Protein AF-A0AAD9QZ67-F1 (afdb_monomer_lite)

Foldseek 3Di:
DPVVVVVVVVVVVVVVVVVVVVVVVVVVVVPPPPQPPDPPQADSVCPPPVDPVRSDDPPDDDPDDPDPPDDDDPDDDDDDDDDDDDDDDDDDDDDDDDDDDDDDDDDDDDDDDDDDDDDDDDDDDDDDPDDPDDDDDD

Organism: Acropora cervicornis (NCBI:txid6130)

Radius of gyration: 48.98 Å; chains: 1; bounding box: 121×41×137 Å

Sequence (138 aa):
MEGGEEKRVMDIRLAVLFSLGLAYTASAMHTKRDAFPCGASCMADCAPVCTATCCGSPPPAPPDPPFPAVSPLPLPAPSPIYGIAGHPGRMGPPGVAGGQGPPGSAGAPGPPGPPGPPGPPAPPGPPSPCCAVPPPGK

InterPro domains:
  IPR008160 Collagen triple helix repeat [PF01391] (84-127)

Secondary structure (DSSP, 8-state):
--HHHHHHHHHHHHHHHHHHHHHHHHHHHHTTS-S-SS-TTS-GGG-S---TTTSPPPPPPPPPPPPP----PPPPPPPP-PPPPPPPPPPPPPPPPPPPPPPPPPPPPPPPPPPPPPPPPPPPPPPP----PPPPP-

pLDDT: mean 78.63, std 14.2, range [45.16, 96.12]

Structure (mmCIF, N/CA/C/O backbone):
data_AF-A0AAD9QZ67-F1
#
_entry.id   AF-A0AAD9QZ67-F1
#
loop_
_atom_site.group_PDB
_atom_site.id
_atom_site.type_symbol
_atom_site.label_atom_id
_atom_site.label_alt_id
_atom_site.label_comp_id
_atom_site.label_asym_id
_atom_site.label_entity_id
_atom_site.label_seq_id
_atom_site.pdbx_PDB_ins_code
_atom_site.Cartn_x
_atom_site.Cartn_y
_atom_site.Cartn_z
_atom_site.occupancy
_atom_site.B_iso_or_equiv
_atom_site.auth_seq_id
_atom_site.auth_comp_id
_atom_site.auth_asym_id
_atom_site.auth_atom_id
_atom_site.pdbx_PDB_model_num
ATOM 1 N N . MET A 1 1 ? 18.078 -17.054 -40.196 1.00 52.94 1 MET A N 1
ATOM 2 C CA . MET A 1 1 ? 17.048 -16.028 -39.911 1.00 52.94 1 MET A CA 1
ATOM 3 C C . MET A 1 1 ? 16.301 -16.396 -38.623 1.00 52.94 1 MET A C 1
ATOM 5 O O . MET A 1 1 ? 15.085 -16.394 -38.608 1.00 52.94 1 MET A O 1
ATOM 9 N N . GLU A 1 2 ? 17.017 -16.729 -37.542 1.00 57.72 2 GLU A N 1
ATOM 10 C CA . GLU A 1 2 ? 16.412 -17.332 -36.334 1.00 57.72 2 GLU A CA 1
ATOM 11 C C . GLU A 1 2 ? 16.172 -16.304 -35.211 1.00 57.72 2 GLU A C 1
ATOM 13 O O . GLU A 1 2 ? 15.136 -16.313 -34.558 1.00 57.72 2 GLU A O 1
ATOM 18 N N . GLY A 1 3 ? 17.057 -15.309 -35.065 1.00 59.31 3 GLY A N 1
ATOM 19 C CA . GLY A 1 3 ? 16.947 -14.299 -33.999 1.00 59.31 3 GLY A CA 1
ATOM 20 C C . GLY A 1 3 ? 15.801 -13.285 -34.152 1.00 59.31 3 GLY A C 1
ATOM 21 O O . GLY A 1 3 ? 15.473 -12.575 -33.205 1.00 59.31 3 GLY A O 1
ATOM 22 N N . GLY A 1 4 ? 15.175 -13.194 -35.331 1.00 64.19 4 GLY A N 1
ATOM 23 C CA . GLY A 1 4 ? 14.019 -12.314 -35.555 1.00 64.19 4 GLY A CA 1
ATOM 24 C C . GLY A 1 4 ? 12.697 -12.915 -35.070 1.00 64.19 4 GLY A C 1
ATOM 25 O O . GLY A 1 4 ? 11.792 -12.179 -34.675 1.00 64.19 4 GLY A O 1
ATOM 26 N N . GLU A 1 5 ? 12.593 -14.244 -35.081 1.00 70.44 5 GLU A N 1
ATOM 27 C CA . GLU A 1 5 ? 11.404 -14.969 -34.635 1.00 70.44 5 GLU A CA 1
ATOM 28 C C . GLU A 1 5 ? 11.339 -15.016 -33.106 1.00 70.44 5 GLU A C 1
ATOM 30 O O . GLU A 1 5 ? 10.296 -14.707 -32.535 1.00 70.44 5 GLU A O 1
ATOM 35 N N . GLU A 1 6 ? 12.470 -15.248 -32.433 1.00 75.38 6 GLU A N 1
ATOM 36 C CA . GLU A 1 6 ? 12.549 -15.234 -30.967 1.00 75.38 6 GLU A CA 1
ATOM 37 C C . GLU A 1 6 ? 12.203 -13.857 -30.377 1.00 75.38 6 GLU A C 1
ATOM 39 O O . GLU A 1 6 ? 11.403 -13.756 -29.444 1.00 75.38 6 GLU A O 1
ATOM 44 N N . LYS A 1 7 ? 12.713 -12.776 -30.984 1.00 78.19 7 LYS A N 1
ATOM 45 C CA . LYS A 1 7 ? 12.355 -11.405 -30.596 1.00 78.19 7 LYS A CA 1
ATOM 46 C C . LYS A 1 7 ? 10.859 -11.141 -30.775 1.00 78.19 7 LYS A C 1
ATOM 48 O O . LYS A 1 7 ? 10.226 -10.601 -29.874 1.00 78.19 7 LYS A O 1
ATOM 53 N N . ARG A 1 8 ? 10.274 -11.578 -31.898 1.00 85.31 8 ARG A N 1
ATOM 54 C CA . ARG A 1 8 ? 8.830 -11.450 -32.151 1.00 85.31 8 ARG A CA 1
ATOM 55 C C . ARG A 1 8 ? 8.012 -12.234 -31.121 1.00 85.31 8 ARG A C 1
ATOM 57 O O . ARG A 1 8 ? 7.007 -11.729 -30.634 1.00 85.31 8 ARG A O 1
ATOM 64 N N . VAL A 1 9 ? 8.436 -13.445 -30.767 1.00 87.88 9 VAL A N 1
ATOM 65 C CA . VAL A 1 9 ? 7.774 -14.270 -29.747 1.00 87.88 9 VAL A CA 1
ATOM 66 C C . VAL A 1 9 ? 7.862 -13.611 -28.367 1.00 87.88 9 VAL A C 1
ATOM 68 O O . VAL A 1 9 ? 6.871 -13.613 -27.637 1.00 87.88 9 VAL A O 1
ATOM 71 N N . MET A 1 10 ? 8.999 -13.008 -28.012 1.00 89.06 10 MET A N 1
ATOM 72 C CA . MET A 1 10 ? 9.159 -12.265 -26.757 1.00 89.06 10 MET A CA 1
ATOM 73 C C . MET A 1 10 ? 8.278 -11.007 -26.712 1.00 89.06 10 MET A C 1
ATOM 75 O O . MET A 1 10 ? 7.602 -10.792 -25.707 1.00 89.06 10 MET A O 1
ATOM 79 N N . ASP A 1 11 ? 8.218 -10.230 -27.796 1.00 91.69 11 ASP A N 1
ATOM 80 C CA . ASP A 1 11 ? 7.328 -9.065 -27.917 1.00 91.69 11 ASP A CA 1
ATOM 81 C C . ASP A 1 11 ? 5.845 -9.467 -27.818 1.00 91.69 11 ASP A C 1
ATOM 83 O O . ASP A 1 11 ? 5.071 -8.831 -27.102 1.00 91.69 11 ASP A O 1
ATOM 87 N N . ILE A 1 12 ? 5.441 -10.573 -28.458 1.00 93.75 12 ILE A N 1
ATOM 88 C CA . ILE A 1 12 ? 4.076 -11.113 -28.342 1.00 93.75 12 ILE A CA 1
ATOM 89 C C . ILE A 1 12 ? 3.784 -11.541 -26.900 1.00 93.75 12 ILE A C 1
ATOM 91 O O . ILE A 1 12 ? 2.725 -11.211 -26.366 1.00 93.75 12 ILE A O 1
ATOM 95 N N . ARG A 1 13 ? 4.712 -12.243 -26.238 1.00 94.19 13 ARG A N 1
ATOM 96 C CA . ARG A 1 13 ? 4.557 -12.628 -24.825 1.00 94.19 13 ARG A CA 1
ATOM 97 C C . ARG A 1 13 ? 4.422 -11.399 -23.929 1.00 94.19 13 ARG A C 1
ATOM 99 O O . ARG A 1 13 ? 3.549 -11.386 -23.067 1.00 94.19 13 ARG A O 1
ATOM 106 N N . LEU A 1 14 ? 5.224 -10.359 -24.158 1.00 94.81 14 LEU A N 1
ATOM 107 C CA . LEU A 1 14 ? 5.141 -9.103 -23.415 1.00 94.81 14 LEU A CA 1
ATOM 108 C C . LEU A 1 14 ? 3.784 -8.417 -23.621 1.00 94.81 14 LEU A C 1
ATOM 110 O O . LEU A 1 14 ? 3.153 -8.013 -22.645 1.00 94.81 14 LEU A O 1
ATOM 114 N N . ALA A 1 15 ? 3.298 -8.349 -24.862 1.00 94.88 15 ALA A N 1
ATOM 115 C CA . ALA A 1 15 ? 1.994 -7.774 -25.182 1.00 94.88 15 ALA A CA 1
ATOM 116 C C . ALA A 1 15 ? 0.836 -8.556 -24.538 1.00 94.88 15 ALA A C 1
ATOM 118 O O . ALA A 1 15 ? -0.098 -7.949 -24.006 1.00 94.88 15 ALA A O 1
ATOM 119 N N . VAL A 1 16 ? 0.909 -9.892 -24.528 1.00 96.12 16 VAL A N 1
ATOM 120 C CA . VAL A 1 16 ? -0.088 -10.757 -23.876 1.00 96.12 16 VAL A CA 1
ATOM 121 C C . VAL A 1 16 ? -0.084 -10.550 -22.363 1.00 96.12 16 VAL A C 1
ATOM 123 O O . VAL A 1 16 ? -1.146 -10.334 -21.782 1.00 96.12 16 VAL A O 1
ATOM 126 N N . LEU A 1 17 ? 1.089 -10.553 -21.723 1.00 95.56 17 LEU A N 1
ATOM 127 C CA . LEU A 1 17 ? 1.211 -10.331 -20.279 1.00 95.56 17 LEU A CA 1
ATOM 128 C C . LEU A 1 17 ? 0.728 -8.935 -19.871 1.00 95.56 17 LEU A C 1
ATOM 130 O O . LEU A 1 17 ? 0.020 -8.797 -18.874 1.00 95.56 17 LEU A O 1
ATOM 134 N N . PHE A 1 18 ? 1.053 -7.912 -20.660 1.00 95.31 18 PHE A N 1
ATOM 135 C CA . PHE A 1 18 ? 0.596 -6.546 -20.420 1.00 95.31 18 PHE A CA 1
ATOM 136 C C . PHE A 1 18 ? -0.928 -6.421 -20.554 1.00 95.31 18 PHE A C 1
ATOM 138 O O . PHE A 1 18 ? -1.580 -5.843 -19.687 1.00 95.31 18 PHE A O 1
ATOM 145 N N . SER A 1 19 ? -1.509 -7.028 -21.593 1.00 95.56 19 SER A N 1
ATOM 146 C CA . SER A 1 19 ? -2.962 -7.042 -21.816 1.00 95.56 19 SER A CA 1
ATOM 147 C C . SER A 1 19 ? -3.703 -7.781 -20.700 1.00 95.56 19 SER A C 1
ATOM 149 O O . SER A 1 19 ? -4.722 -7.298 -20.208 1.00 95.56 19 SER A O 1
ATOM 151 N N . LEU A 1 20 ? -3.170 -8.923 -20.251 1.00 95.12 20 LEU A N 1
ATOM 152 C CA . LEU A 1 20 ? -3.737 -9.691 -19.142 1.00 95.12 20 LEU A CA 1
ATOM 153 C C . LEU A 1 20 ? -3.642 -8.914 -17.817 1.00 95.12 20 LEU A C 1
ATOM 155 O O . LEU A 1 20 ? -4.598 -8.894 -17.045 1.00 95.12 20 LEU A O 1
ATOM 159 N N . GLY A 1 21 ? -2.525 -8.219 -17.578 1.00 94.00 21 GLY A N 1
ATOM 160 C CA . GLY A 1 21 ? -2.336 -7.341 -16.420 1.00 94.00 21 GLY A CA 1
ATOM 161 C C . GLY A 1 21 ? -3.290 -6.141 -16.409 1.00 94.00 21 GLY A C 1
ATOM 162 O O . GLY A 1 21 ? -3.881 -5.821 -15.375 1.00 94.00 21 GLY A O 1
ATOM 163 N N . LEU A 1 22 ? -3.510 -5.506 -17.562 1.00 91.88 22 L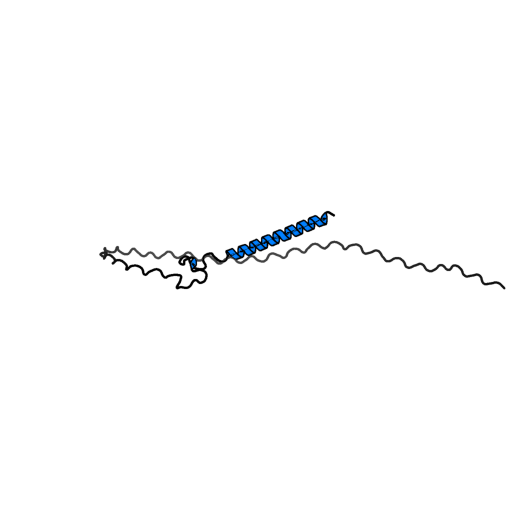EU A N 1
ATOM 164 C CA . LEU A 1 22 ? -4.505 -4.440 -17.716 1.00 91.88 22 LEU A CA 1
ATOM 165 C C . LEU A 1 22 ? -5.929 -4.950 -17.467 1.00 91.88 22 LEU A C 1
ATOM 167 O O . LEU A 1 22 ? -6.680 -4.322 -16.725 1.00 91.88 22 LEU A O 1
ATOM 171 N N . ALA A 1 23 ? -6.296 -6.108 -18.018 1.00 88.69 23 ALA A N 1
ATOM 172 C CA . ALA A 1 23 ? -7.608 -6.709 -17.781 1.00 88.69 23 ALA A CA 1
ATOM 173 C C . ALA A 1 23 ? -7.813 -7.078 -16.301 1.00 88.69 23 ALA A C 1
ATOM 175 O O . ALA A 1 23 ? -8.885 -6.837 -15.739 1.00 88.69 23 ALA A O 1
ATOM 176 N N . TYR A 1 24 ? -6.778 -7.610 -15.644 1.00 88.19 24 TYR A N 1
ATOM 177 C CA . TYR A 1 24 ? -6.809 -7.935 -14.219 1.00 88.19 24 TYR A CA 1
ATOM 178 C C . TYR A 1 24 ? -6.975 -6.685 -13.348 1.00 88.19 24 TYR A C 1
ATOM 180 O O . TYR A 1 24 ? -7.818 -6.662 -12.454 1.00 88.19 24 TYR A O 1
ATOM 188 N N . THR A 1 25 ? -6.230 -5.614 -13.632 1.00 82.75 25 THR A N 1
ATOM 189 C CA . THR A 1 25 ? -6.352 -4.352 -12.882 1.00 82.75 25 THR A CA 1
ATOM 190 C C . THR A 1 25 ? -7.690 -3.654 -13.136 1.00 82.75 25 THR A C 1
ATOM 192 O O . THR A 1 25 ? -8.301 -3.175 -12.183 1.00 82.75 25 THR A O 1
ATOM 195 N N . ALA A 1 26 ? -8.214 -3.670 -14.366 1.00 78.94 26 ALA A N 1
ATOM 196 C CA . ALA A 1 26 ? -9.564 -3.186 -14.671 1.00 78.94 26 ALA A CA 1
ATOM 197 C C . ALA A 1 26 ? -10.646 -3.974 -13.907 1.00 78.94 26 ALA A C 1
ATOM 199 O O . ALA A 1 26 ? -11.568 -3.383 -13.342 1.00 78.94 26 ALA A O 1
ATOM 200 N N . SER A 1 27 ? -10.493 -5.298 -13.820 1.00 73.75 27 SER A N 1
ATOM 201 C CA . SER A 1 27 ? -11.396 -6.168 -13.055 1.00 73.75 27 SER A CA 1
ATOM 202 C C . SER A 1 27 ? -11.305 -5.903 -11.547 1.00 73.75 27 SER A C 1
ATOM 204 O O . SER A 1 27 ? -12.331 -5.830 -10.872 1.00 73.75 27 SER A O 1
ATOM 206 N N . ALA A 1 28 ? -10.099 -5.659 -11.023 1.00 66.44 28 ALA A N 1
ATOM 207 C CA . ALA A 1 28 ? -9.878 -5.325 -9.615 1.00 66.44 28 ALA A CA 1
ATOM 208 C C . ALA A 1 28 ? -10.505 -3.974 -9.207 1.00 66.44 28 ALA A C 1
ATOM 210 O O . ALA A 1 28 ? -10.938 -3.804 -8.064 1.00 66.44 28 ALA A O 1
ATOM 211 N N . MET A 1 29 ? -10.609 -3.017 -10.136 1.00 58.75 29 MET A N 1
ATOM 212 C CA . MET A 1 29 ? -11.291 -1.738 -9.892 1.00 58.75 29 MET A CA 1
ATOM 213 C C . MET A 1 29 ? -12.821 -1.885 -9.824 1.00 58.75 29 MET A C 1
ATOM 215 O O . MET A 1 29 ? -13.472 -1.116 -9.118 1.00 58.75 29 MET A O 1
ATOM 219 N N . HIS A 1 30 ? -13.410 -2.879 -10.499 1.00 55.56 30 HIS A N 1
ATOM 220 C CA . HIS A 1 30 ? -14.850 -3.160 -10.410 1.00 55.56 30 HIS A CA 1
ATOM 221 C C . HIS A 1 30 ? -15.253 -3.835 -9.090 1.00 55.56 30 HIS A C 1
ATOM 223 O O . HIS A 1 30 ? -16.386 -3.665 -8.647 1.00 55.56 30 HIS A O 1
ATOM 229 N N . THR A 1 31 ? -14.331 -4.525 -8.415 1.00 54.50 31 THR A N 1
ATOM 230 C CA . THR A 1 31 ? -14.579 -5.158 -7.106 1.00 54.50 31 THR A CA 1
ATOM 231 C C . THR A 1 31 ? -14.528 -4.203 -5.907 1.00 54.50 31 THR A C 1
ATOM 233 O O . THR A 1 31 ? -14.797 -4.638 -4.794 1.00 54.50 31 THR A O 1
ATOM 236 N N . LYS A 1 32 ? -14.210 -2.910 -6.099 1.00 49.19 32 LYS A N 1
ATOM 237 C CA . LYS A 1 32 ? -14.153 -1.904 -5.013 1.00 49.19 32 LYS A CA 1
ATOM 238 C C . LYS A 1 32 ? -15.372 -0.973 -4.943 1.00 49.19 32 LYS A C 1
ATOM 240 O O . LYS A 1 32 ? -15.359 0.014 -4.214 1.00 49.19 32 LYS A O 1
ATOM 245 N N . ARG A 1 33 ? -16.441 -1.263 -5.687 1.00 54.75 33 ARG A N 1
ATOM 246 C CA . ARG A 1 33 ? -17.773 -0.853 -5.233 1.00 54.75 33 ARG A CA 1
ATOM 247 C C . ARG A 1 33 ? -18.230 -1.967 -4.312 1.00 54.75 33 ARG A C 1
ATOM 249 O O . ARG A 1 33 ? -18.647 -3.012 -4.799 1.00 54.75 33 ARG A O 1
ATOM 256 N N . ASP A 1 34 ? -18.043 -1.775 -3.010 1.00 54.12 34 ASP A N 1
ATOM 257 C CA . ASP A 1 34 ? -18.592 -2.668 -1.996 1.00 54.12 34 ASP A CA 1
ATOM 258 C C . ASP A 1 34 ? -20.034 -3.022 -2.382 1.00 54.12 34 ASP A C 1
ATOM 260 O O . ASP A 1 34 ? -20.809 -2.139 -2.757 1.00 54.12 34 ASP A O 1
ATOM 264 N N . ALA A 1 35 ? -20.402 -4.304 -2.312 1.00 54.19 35 ALA A N 1
ATOM 265 C CA . ALA A 1 35 ? -21.741 -4.778 -2.685 1.00 54.19 35 ALA A CA 1
ATOM 266 C C . ALA A 1 35 ? -22.872 -4.133 -1.851 1.00 54.19 35 ALA A C 1
ATOM 268 O O . ALA A 1 35 ? -24.047 -4.357 -2.123 1.00 54.19 35 ALA A O 1
ATOM 269 N N . PHE A 1 36 ? -22.519 -3.314 -0.857 1.00 54.12 36 PHE A N 1
ATOM 270 C CA . PHE A 1 36 ? -23.423 -2.620 0.041 1.00 54.12 36 PHE A CA 1
ATOM 271 C C . PHE A 1 36 ? -22.886 -1.213 0.358 1.00 54.12 36 PHE A C 1
ATOM 273 O O . PHE A 1 36 ? -22.229 -1.020 1.379 1.00 54.12 36 PHE A O 1
ATOM 280 N N . PRO A 1 37 ? -23.160 -0.197 -0.484 1.00 60.81 37 PRO A N 1
ATOM 281 C CA . PRO A 1 37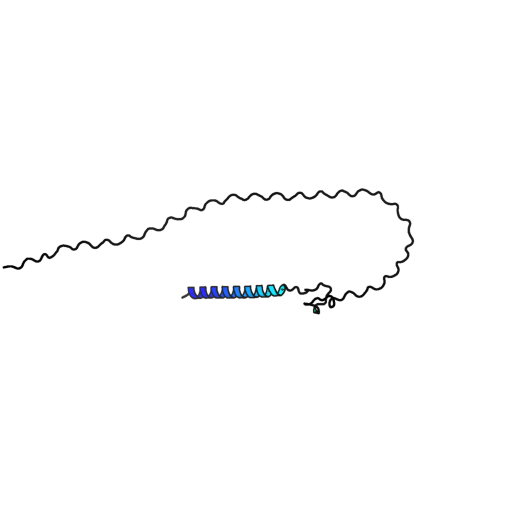 ? -22.912 1.200 -0.119 1.00 60.81 37 PRO A CA 1
ATOM 282 C C . PRO A 1 37 ? -23.840 1.684 1.013 1.00 60.81 37 PRO A C 1
ATOM 284 O O . PRO A 1 37 ? -23.575 2.718 1.622 1.00 60.81 37 PRO A O 1
ATOM 287 N N . CYS A 1 38 ? -24.919 0.946 1.303 1.00 62.97 38 CYS A N 1
ATOM 288 C CA . CYS A 1 38 ? -25.813 1.182 2.433 1.00 62.97 38 CYS A CA 1
ATOM 289 C C . CYS A 1 38 ? -25.538 0.130 3.532 1.00 62.97 38 CYS A C 1
ATOM 291 O O . CYS A 1 38 ? -25.254 -1.024 3.219 1.00 62.97 38 CYS A O 1
ATOM 293 N N . GLY A 1 39 ? -25.614 0.505 4.816 1.00 64.88 39 GLY A N 1
ATOM 294 C CA . GLY A 1 39 ? -25.377 -0.418 5.938 1.00 64.88 39 GLY A CA 1
ATOM 295 C C . GLY A 1 39 ? -26.330 -1.623 5.941 1.00 64.88 39 GLY A C 1
ATOM 296 O O . GLY A 1 39 ? -27.359 -1.606 5.271 1.00 64.88 39 GLY A O 1
ATOM 297 N N . ALA A 1 40 ? -26.020 -2.654 6.736 1.00 65.38 40 ALA A N 1
ATOM 298 C CA . ALA A 1 40 ? -26.764 -3.925 6.807 1.00 65.38 40 ALA A CA 1
ATOM 299 C C . ALA A 1 40 ? -28.277 -3.802 7.126 1.00 65.38 40 ALA A C 1
ATOM 301 O O . ALA A 1 40 ? -28.990 -4.800 7.127 1.00 65.38 40 ALA A O 1
ATOM 302 N N . SER A 1 41 ? -28.767 -2.592 7.409 1.00 63.44 41 SER A N 1
ATOM 303 C CA . SER A 1 41 ? -30.167 -2.250 7.658 1.00 63.44 41 SER A CA 1
ATOM 304 C C . SER A 1 41 ? -30.970 -1.849 6.410 1.00 63.44 41 SER A C 1
ATOM 306 O O . SER A 1 41 ? -32.154 -1.554 6.548 1.00 63.44 41 SER A O 1
ATOM 308 N N . CYS A 1 42 ? -30.376 -1.806 5.211 1.00 68.38 42 CYS A N 1
ATOM 309 C CA . CYS A 1 42 ? -31.071 -1.406 3.978 1.00 68.38 42 CYS A CA 1
ATOM 310 C C . CYS A 1 42 ? -31.147 -2.565 2.964 1.00 68.38 42 CYS A C 1
ATOM 312 O O . CYS A 1 42 ? -30.207 -3.345 2.829 1.00 68.38 42 CYS A O 1
ATOM 314 N N . MET A 1 43 ? -32.262 -2.674 2.231 1.00 66.62 43 MET A N 1
ATOM 315 C CA . MET A 1 43 ? -32.437 -3.678 1.168 1.00 66.62 43 MET A CA 1
ATOM 316 C C . MET A 1 43 ? -31.513 -3.381 -0.026 1.00 66.62 43 MET A C 1
ATOM 318 O O . MET A 1 43 ? -31.241 -2.217 -0.328 1.00 66.62 43 MET A O 1
ATOM 322 N N . ALA A 1 44 ? -31.055 -4.429 -0.721 1.00 62.75 44 ALA A N 1
ATOM 323 C CA . ALA A 1 44 ? -30.106 -4.320 -1.838 1.00 62.75 44 ALA A CA 1
ATOM 324 C C . ALA A 1 44 ? -30.619 -3.448 -3.006 1.00 62.75 44 ALA A C 1
ATOM 326 O O . ALA A 1 44 ? -29.817 -2.845 -3.714 1.00 62.75 44 ALA A O 1
ATOM 327 N N . ASP A 1 45 ? -31.939 -3.314 -3.157 1.00 70.31 45 ASP A N 1
ATOM 328 C CA . ASP A 1 45 ? -32.586 -2.454 -4.157 1.00 70.31 45 ASP A CA 1
ATOM 329 C C . ASP A 1 45 ? -32.466 -0.942 -3.882 1.00 70.31 45 ASP A C 1
ATOM 331 O O . ASP A 1 45 ? -32.700 -0.138 -4.781 1.00 70.31 45 ASP A O 1
ATOM 335 N N . CYS A 1 46 ? -32.092 -0.515 -2.668 1.00 69.56 46 CYS A N 1
ATOM 336 C CA . CYS A 1 46 ? -31.942 0.915 -2.344 1.00 69.56 46 CYS A CA 1
ATOM 337 C C . CYS A 1 46 ? -30.573 1.502 -2.764 1.00 69.56 46 CYS A C 1
ATOM 339 O O . CYS A 1 46 ? -30.356 2.711 -2.640 1.00 69.56 46 CYS A O 1
ATOM 341 N N . ALA A 1 47 ? -29.630 0.691 -3.256 1.00 67.69 47 ALA A N 1
ATOM 342 C CA . ALA A 1 47 ? -28.366 1.182 -3.808 1.00 67.69 47 ALA A CA 1
ATOM 343 C C . ALA A 1 47 ? -28.572 1.696 -5.250 1.00 67.69 47 ALA A C 1
ATOM 345 O O . ALA A 1 47 ? -29.270 1.043 -6.022 1.00 67.69 47 ALA A O 1
ATOM 346 N N . PRO A 1 48 ? -27.965 2.827 -5.678 1.00 65.81 48 PRO A N 1
ATOM 347 C CA . PRO A 1 48 ? -26.871 3.576 -5.045 1.00 65.81 48 PRO A CA 1
ATOM 348 C C . PRO A 1 48 ? -27.289 4.861 -4.299 1.00 65.81 48 PRO A C 1
ATOM 350 O O . PRO A 1 48 ? -26.426 5.569 -3.783 1.00 65.81 48 PRO A O 1
ATOM 353 N N . VAL A 1 49 ? -28.580 5.203 -4.258 1.00 67.31 49 VAL A N 1
ATOM 354 C CA . VAL A 1 49 ? -29.075 6.483 -3.718 1.00 67.31 49 VAL A CA 1
ATOM 355 C C . VAL A 1 49 ? -29.700 6.246 -2.340 1.00 67.31 49 VAL A C 1
ATOM 357 O O . VAL A 1 49 ? -30.909 6.377 -2.176 1.00 67.31 49 VAL A O 1
ATOM 360 N N . CYS A 1 50 ? -28.879 5.853 -1.357 1.00 70.12 50 CYS A N 1
ATOM 361 C CA . CYS A 1 50 ? -29.302 5.505 0.009 1.00 70.12 50 CYS A CA 1
ATOM 362 C C . CYS A 1 50 ? -29.961 6.710 0.731 1.00 70.12 50 CYS A C 1
ATOM 364 O O . CYS A 1 50 ? -29.321 7.399 1.526 1.00 70.12 50 CYS A O 1
ATOM 366 N N . THR A 1 51 ? -31.233 7.004 0.456 1.00 71.31 51 THR A N 1
ATOM 367 C CA . THR A 1 51 ? -31.989 8.058 1.147 1.00 71.31 51 THR A CA 1
ATOM 368 C C . THR A 1 51 ? -32.616 7.515 2.430 1.00 71.31 51 THR A C 1
ATOM 370 O O . THR A 1 51 ? -33.017 6.352 2.510 1.00 71.31 51 THR A O 1
ATOM 373 N N . ALA A 1 52 ? -32.747 8.377 3.443 1.00 61.84 52 ALA A N 1
ATOM 374 C CA . ALA A 1 52 ? -33.346 8.031 4.737 1.00 61.84 52 ALA A CA 1
ATOM 375 C C . ALA A 1 52 ? -34.796 7.516 4.627 1.00 61.84 52 ALA A C 1
ATOM 377 O O . ALA A 1 52 ? -35.297 6.874 5.541 1.00 61.84 52 ALA A O 1
ATOM 378 N N . THR A 1 53 ? -35.467 7.782 3.505 1.00 68.00 53 THR A N 1
ATOM 379 C CA . THR A 1 53 ? -36.825 7.314 3.212 1.00 68.00 53 THR A CA 1
ATOM 380 C C . THR A 1 53 ? -36.863 5.863 2.715 1.00 68.00 53 THR A C 1
ATOM 382 O O . THR A 1 53 ? -37.879 5.202 2.896 1.00 68.00 53 THR A O 1
ATOM 385 N N . CYS A 1 54 ? -35.780 5.365 2.098 1.00 70.12 54 CYS A N 1
ATOM 386 C CA . CYS A 1 54 ? -35.664 3.984 1.597 1.00 70.12 54 CYS A CA 1
ATOM 387 C C . CYS A 1 54 ? -35.180 3.023 2.699 1.00 70.12 54 CYS A C 1
ATOM 389 O O . CYS A 1 54 ? -35.609 1.875 2.773 1.00 70.12 54 CYS A O 1
ATOM 391 N N . CYS A 1 55 ? -34.329 3.508 3.608 1.00 69.81 55 CYS A N 1
ATOM 392 C CA . CYS A 1 55 ? -33.937 2.780 4.814 1.00 69.81 55 CYS A CA 1
ATOM 393 C C . CYS A 1 55 ? -34.950 3.076 5.932 1.00 69.81 55 CYS A C 1
ATOM 395 O O . CYS A 1 55 ? -34.754 3.977 6.746 1.00 69.81 55 CYS A O 1
ATOM 397 N N . GLY A 1 56 ? -36.073 2.355 5.917 1.00 66.50 56 GLY A N 1
ATOM 398 C CA . GLY A 1 56 ? -37.178 2.552 6.853 1.00 66.50 56 GLY A CA 1
ATOM 399 C C . GLY A 1 56 ? -36.734 2.426 8.309 1.00 66.50 56 GLY A C 1
ATOM 400 O O . GLY A 1 56 ? -36.130 1.430 8.706 1.00 66.50 56 GLY A O 1
ATOM 401 N N . SER A 1 57 ? -37.044 3.447 9.110 1.00 62.12 57 SER A N 1
ATOM 402 C CA . SER A 1 57 ? -36.936 3.373 10.565 1.00 62.12 57 SER A CA 1
ATOM 403 C C . SER A 1 57 ? -37.692 2.134 11.061 1.00 62.12 57 SER A C 1
ATOM 405 O O . SER A 1 57 ? -38.784 1.862 10.552 1.00 62.12 57 SER A O 1
ATOM 407 N N . PRO A 1 58 ? -37.136 1.367 12.016 1.00 59.91 58 PRO A N 1
ATOM 408 C CA . PRO A 1 58 ? -37.825 0.201 12.551 1.00 59.91 58 PRO A CA 1
ATOM 409 C C . PRO A 1 58 ? -39.223 0.611 13.048 1.00 59.91 58 PRO A C 1
ATOM 411 O O . PRO A 1 58 ? -39.367 1.718 13.581 1.00 59.91 58 PRO A O 1
ATOM 414 N N . PRO A 1 59 ? -40.259 -0.230 12.860 1.00 59.88 59 PRO A N 1
ATOM 415 C C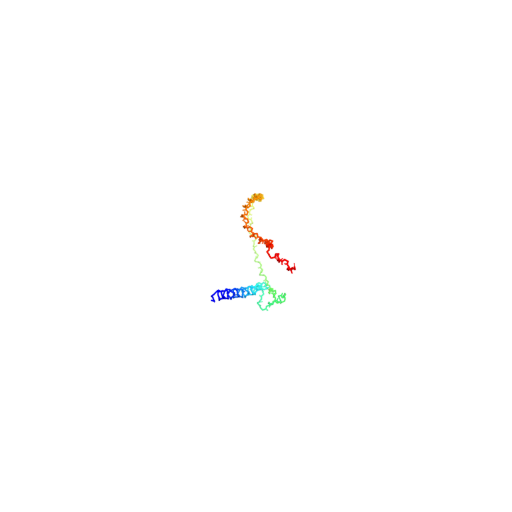A . PRO A 1 59 ? -41.594 0.070 13.368 1.00 59.88 59 PRO A CA 1
ATOM 416 C C . PRO A 1 59 ? -41.524 0.367 14.875 1.00 59.88 59 PRO A C 1
ATOM 418 O O . PRO A 1 59 ? -40.684 -0.221 15.565 1.00 59.88 59 PRO A O 1
ATOM 421 N N . PRO A 1 60 ? -42.369 1.278 15.399 1.00 64.12 60 PRO A N 1
ATOM 422 C CA . PRO A 1 60 ? -42.369 1.603 16.820 1.00 64.12 60 PRO A CA 1
ATOM 423 C C . PRO A 1 60 ? -42.546 0.320 17.635 1.00 64.12 60 PRO A C 1
ATOM 425 O O . PRO A 1 60 ? -43.436 -0.485 17.349 1.00 64.12 60 PRO A O 1
ATOM 428 N N . ALA A 1 61 ? -41.663 0.113 18.615 1.00 64.69 61 ALA A N 1
ATOM 429 C CA . ALA A 1 61 ? -41.732 -1.046 19.491 1.00 64.69 61 ALA A CA 1
ATOM 430 C C . ALA A 1 61 ? -43.106 -1.097 20.193 1.00 64.69 61 ALA A C 1
ATOM 432 O O . ALA A 1 61 ? -43.671 -0.041 20.501 1.00 64.69 61 ALA A O 1
ATOM 433 N N . PRO A 1 62 ? -43.668 -2.296 20.433 1.00 78.56 62 PRO A N 1
ATOM 434 C CA . PRO A 1 62 ? -44.882 -2.426 21.232 1.00 78.56 62 PRO A CA 1
ATOM 435 C C . PRO A 1 62 ? -44.665 -1.826 22.634 1.00 78.56 62 PRO A C 1
ATOM 437 O O . PRO A 1 62 ? -43.536 -1.846 23.125 1.00 78.56 62 PRO A O 1
ATOM 440 N N . PRO A 1 63 ? -45.718 -1.292 23.285 1.00 80.19 63 PRO A N 1
ATOM 441 C CA . PRO A 1 63 ? -45.600 -0.735 24.629 1.00 80.19 63 PRO A CA 1
ATOM 442 C C . PRO A 1 63 ? -45.079 -1.799 25.598 1.00 80.19 63 PRO A C 1
ATOM 444 O O . PRO A 1 63 ? -45.594 -2.921 25.622 1.00 80.19 63 PRO A O 1
ATOM 447 N N . ASP A 1 64 ? -44.061 -1.441 26.382 1.00 79.06 64 ASP A N 1
ATOM 448 C CA . ASP A 1 64 ? -43.472 -2.343 27.367 1.00 79.06 64 ASP A CA 1
ATOM 449 C C . ASP A 1 64 ? -44.549 -2.850 28.347 1.00 79.06 64 ASP A C 1
ATOM 451 O O . ASP A 1 64 ? -45.387 -2.065 28.812 1.00 79.06 64 ASP A O 1
ATOM 455 N N . PRO A 1 65 ? -44.560 -4.154 28.679 1.00 84.31 65 PRO A N 1
ATOM 456 C CA . PRO A 1 65 ? -45.467 -4.680 29.688 1.00 84.31 65 PRO A CA 1
ATOM 457 C C . PRO A 1 65 ? -45.197 -4.013 31.048 1.00 84.31 65 PRO A C 1
ATOM 459 O O . PRO A 1 65 ? -44.044 -3.709 31.368 1.00 84.31 65 PRO A O 1
ATOM 462 N N . PRO A 1 66 ? -46.234 -3.799 31.882 1.00 80.50 66 PRO A N 1
ATOM 463 C CA . PRO A 1 66 ? -46.053 -3.204 33.197 1.00 80.50 66 PRO A CA 1
ATOM 464 C C . PRO A 1 66 ? -45.104 -4.072 34.025 1.00 80.50 66 PRO A C 1
ATOM 466 O O . PRO A 1 66 ? -45.338 -5.269 34.207 1.00 80.50 66 PRO A O 1
ATOM 469 N N . PHE A 1 67 ? -44.026 -3.461 34.521 1.00 75.50 67 PHE A N 1
ATOM 470 C CA . PHE A 1 67 ? -43.085 -4.135 35.405 1.00 75.50 67 PHE A CA 1
ATOM 471 C C . PHE A 1 67 ? -43.844 -4.707 36.613 1.00 75.50 67 PHE A C 1
ATOM 473 O O . PHE A 1 67 ? -44.601 -3.971 37.255 1.00 75.50 67 PHE A O 1
ATOM 480 N N . PRO A 1 68 ? -43.671 -6.000 36.948 1.00 79.75 68 PRO A N 1
ATOM 481 C CA . PRO A 1 68 ? -44.268 -6.551 38.152 1.00 79.75 68 PRO A CA 1
ATOM 482 C C . PRO A 1 68 ? -43.706 -5.804 39.362 1.00 79.75 68 PRO A C 1
ATOM 484 O O . PRO A 1 68 ? -42.496 -5.603 39.472 1.00 79.75 68 PRO A O 1
ATOM 487 N N . ALA A 1 69 ? -44.589 -5.378 40.267 1.00 71.19 69 ALA A N 1
ATOM 488 C CA . ALA A 1 69 ? -44.202 -4.728 41.510 1.00 71.19 69 ALA A CA 1
ATOM 489 C C . ALA A 1 69 ? -43.448 -5.736 42.390 1.00 71.19 69 ALA A C 1
ATOM 491 O O . ALA A 1 69 ? -44.047 -6.507 43.139 1.00 71.19 69 ALA A O 1
ATOM 492 N N . VAL A 1 70 ? -42.123 -5.764 42.265 1.00 69.31 70 VAL A N 1
ATOM 493 C CA . VAL A 1 70 ? -41.268 -6.564 43.139 1.00 69.31 70 VAL A CA 1
ATOM 494 C C . VAL A 1 70 ? -41.270 -5.889 44.509 1.00 69.31 70 VAL A C 1
ATOM 496 O O . VAL A 1 70 ? -40.868 -4.733 44.644 1.00 69.31 70 VAL A O 1
ATOM 499 N N . SER A 1 71 ? -41.767 -6.591 45.527 1.00 74.69 71 SER A N 1
ATOM 500 C CA . SER A 1 71 ? -41.708 -6.123 46.912 1.00 74.69 71 SER A CA 1
ATOM 501 C C .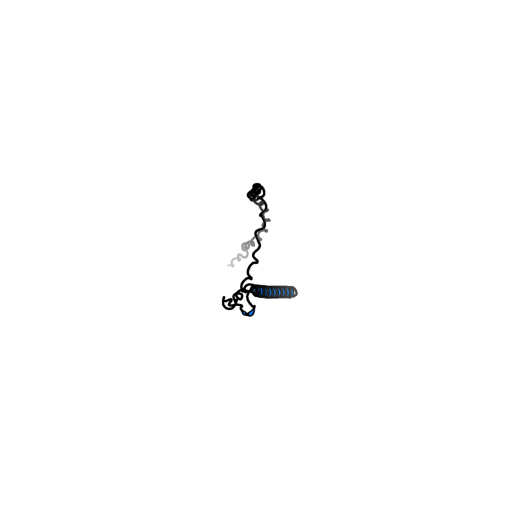 SER A 1 71 ? -40.245 -5.910 47.331 1.00 74.69 71 SER A C 1
ATOM 503 O O . SER A 1 71 ? -39.409 -6.756 47.002 1.00 74.69 71 SER A O 1
ATOM 505 N N . PRO A 1 72 ? -39.905 -4.832 48.064 1.00 72.06 72 PRO A N 1
ATOM 506 C CA . PRO A 1 72 ? -38.536 -4.606 48.507 1.00 72.06 72 PRO A CA 1
ATOM 507 C C . PRO A 1 72 ? -38.138 -5.688 49.516 1.00 72.06 72 PRO A C 1
ATOM 509 O O . PRO A 1 72 ? -38.538 -5.657 50.679 1.00 72.06 72 PRO A O 1
ATOM 512 N N . LEU A 1 73 ? -37.368 -6.674 49.063 1.00 80.00 73 LEU A N 1
ATOM 513 C CA . LEU A 1 73 ? -36.625 -7.558 49.953 1.00 80.00 73 LEU A CA 1
ATOM 514 C C . LEU A 1 73 ? -35.638 -6.713 50.782 1.00 80.00 73 LEU A C 1
ATOM 516 O O . LEU A 1 73 ? -35.111 -5.723 50.264 1.00 80.00 73 LEU A O 1
ATOM 520 N N . PRO A 1 74 ? -35.359 -7.082 52.046 1.00 75.00 74 PRO A N 1
ATOM 521 C CA . PRO A 1 74 ? -34.348 -6.408 52.851 1.00 75.00 74 PRO A CA 1
ATOM 522 C C . PRO A 1 74 ? -33.010 -6.400 52.104 1.00 75.00 74 PRO A C 1
ATOM 524 O O . PRO A 1 74 ? -32.467 -7.462 51.795 1.00 75.00 74 PRO A O 1
ATOM 527 N N . LEU A 1 75 ? -32.499 -5.208 51.780 1.00 76.19 75 LEU A N 1
ATOM 528 C CA . LEU A 1 75 ? -31.208 -5.087 51.113 1.00 76.19 75 LEU A CA 1
ATOM 529 C C . LEU A 1 75 ? -30.100 -5.602 52.051 1.00 76.19 75 LEU A C 1
ATOM 531 O O . LEU A 1 75 ? -30.072 -5.215 53.223 1.00 76.19 75 LEU A O 1
ATOM 535 N N . PRO A 1 76 ? -29.179 -6.451 51.563 1.00 79.50 76 PRO A N 1
ATOM 536 C CA . PRO A 1 76 ? -27.992 -6.840 52.315 1.00 79.50 76 PRO A CA 1
ATOM 537 C C . PRO A 1 76 ? -27.182 -5.610 52.743 1.00 79.50 76 PRO A C 1
ATOM 539 O O . PRO A 1 76 ? -27.128 -4.611 52.023 1.00 79.50 76 PRO A O 1
ATOM 542 N N . ALA A 1 77 ? -26.522 -5.691 53.900 1.00 79.56 77 ALA A N 1
ATOM 543 C CA . ALA A 1 77 ? -25.615 -4.642 54.357 1.00 79.56 77 ALA A CA 1
ATOM 544 C C . ALA A 1 77 ? -24.499 -4.388 53.319 1.00 79.56 77 ALA A C 1
ATOM 546 O O . ALA A 1 77 ? -23.996 -5.349 52.726 1.00 79.56 77 ALA A O 1
ATOM 547 N N . PRO A 1 78 ? -24.092 -3.124 53.095 1.00 78.25 78 PRO A N 1
ATOM 548 C CA . PRO A 1 78 ? -23.046 -2.807 52.132 1.00 78.25 78 PRO A CA 1
ATOM 549 C C . PRO A 1 78 ? -21.718 -3.441 52.561 1.00 78.25 78 PRO A C 1
ATOM 551 O O . PRO A 1 78 ? -21.276 -3.295 53.701 1.00 78.25 78 PRO A O 1
ATOM 554 N N . SER A 1 79 ? -21.077 -4.153 51.637 1.00 82.19 79 SER A N 1
ATOM 555 C CA . SER A 1 79 ? -19.735 -4.709 51.821 1.00 82.19 79 SER A CA 1
ATOM 556 C C . SER A 1 79 ? -18.692 -3.599 52.027 1.00 82.19 79 SER A C 1
ATOM 558 O O . SER A 1 79 ? -18.848 -2.515 51.456 1.00 82.19 79 SER A O 1
ATOM 560 N N . PRO A 1 80 ? -17.601 -3.847 52.780 1.00 78.81 80 PRO A N 1
ATOM 561 C CA . PRO A 1 80 ? -16.525 -2.875 52.942 1.00 78.81 80 PRO A CA 1
ATOM 562 C C . PRO A 1 80 ? -15.921 -2.511 51.580 1.00 78.81 80 PRO A C 1
ATOM 564 O O . PRO A 1 80 ? -15.523 -3.383 50.806 1.00 78.81 80 PRO A O 1
ATOM 567 N N . ILE A 1 81 ? -15.867 -1.209 51.288 1.00 79.75 81 ILE A N 1
ATOM 568 C CA . ILE A 1 81 ? -15.237 -0.685 50.076 1.00 79.75 81 ILE A CA 1
ATOM 569 C C . ILE A 1 81 ? -13.723 -0.786 50.262 1.00 79.75 81 ILE A C 1
ATOM 571 O O . ILE A 1 81 ? -13.109 0.047 50.927 1.00 79.75 81 ILE A O 1
ATOM 575 N N . TYR A 1 82 ? -13.115 -1.808 49.669 1.00 81.19 82 TYR A N 1
ATOM 576 C CA . TYR A 1 82 ? -11.680 -1.793 49.413 1.00 81.19 82 TYR A CA 1
ATOM 577 C C . TYR A 1 82 ? -11.418 -0.876 48.217 1.00 81.19 82 TYR A C 1
ATOM 579 O O . TYR A 1 82 ? -12.105 -0.959 47.198 1.00 81.19 82 TYR A O 1
ATOM 587 N N . GLY A 1 83 ? -10.440 0.024 48.349 1.00 82.12 83 GLY A N 1
ATOM 588 C CA . GLY A 1 83 ? -10.008 0.863 47.236 1.00 82.12 83 GLY A CA 1
ATOM 589 C C . GLY A 1 83 ? -9.563 -0.011 46.065 1.00 82.12 83 GLY A C 1
ATOM 590 O O . GLY A 1 83 ? -8.858 -1.001 46.263 1.00 82.12 83 GLY A O 1
ATOM 591 N N . ILE A 1 84 ? -9.992 0.341 44.851 1.00 83.50 84 ILE A N 1
ATOM 592 C CA . ILE A 1 84 ? -9.529 -0.332 43.637 1.00 83.50 84 ILE A CA 1
ATOM 593 C C . ILE A 1 84 ? -7.998 -0.307 43.593 1.00 83.50 84 ILE A C 1
ATOM 595 O O . ILE A 1 84 ? -7.374 0.710 43.906 1.00 83.50 84 ILE A O 1
ATOM 599 N N . ALA A 1 85 ? -7.386 -1.431 43.216 1.00 85.56 85 ALA A N 1
ATOM 600 C CA . ALA A 1 85 ? -5.952 -1.463 42.971 1.00 85.56 85 ALA A CA 1
ATOM 601 C C . ALA A 1 85 ? -5.606 -0.402 41.916 1.00 85.56 85 ALA A C 1
ATOM 603 O O . ALA A 1 85 ? -6.306 -0.270 40.908 1.00 85.56 85 ALA A O 1
ATOM 604 N N . GLY A 1 86 ? -4.544 0.370 42.163 1.00 87.12 86 GLY A N 1
ATOM 605 C CA . GLY A 1 86 ? -4.078 1.373 41.212 1.00 87.12 86 GLY A CA 1
ATOM 606 C C . GLY A 1 86 ? -3.802 0.735 39.852 1.00 87.12 86 GLY A C 1
ATOM 607 O O . GLY A 1 86 ? -3.309 -0.392 39.773 1.00 87.12 86 GLY A O 1
ATOM 608 N N . HIS A 1 87 ? -4.136 1.444 38.775 1.00 89.31 87 HIS A N 1
ATOM 609 C CA . HIS A 1 87 ? -3.829 0.962 37.435 1.00 89.31 87 HIS A CA 1
ATOM 610 C C . HIS A 1 87 ? -2.317 0.744 37.279 1.00 89.31 87 HIS A C 1
ATOM 612 O O . HIS A 1 87 ? -1.532 1.531 37.822 1.00 89.31 87 HIS A O 1
ATOM 618 N N . PRO A 1 88 ? -1.893 -0.283 36.520 1.00 91.69 88 PRO A N 1
ATOM 619 C CA . PRO A 1 88 ? -0.497 -0.429 36.141 1.00 91.69 88 PRO A CA 1
ATOM 620 C C . PRO A 1 88 ? 0.047 0.871 35.542 1.00 91.69 88 PRO A C 1
ATOM 622 O O . PRO A 1 88 ? -0.664 1.591 34.834 1.00 91.69 88 PRO A O 1
ATOM 625 N N . GLY A 1 89 ? 1.318 1.163 35.821 1.00 92.56 89 GLY A N 1
ATOM 626 C CA . GLY A 1 89 ? 2.003 2.302 35.218 1.00 92.56 89 GLY A CA 1
ATOM 627 C C . GLY A 1 89 ? 1.942 2.243 33.690 1.00 92.56 89 GLY A C 1
ATOM 628 O O . GLY A 1 89 ? 1.877 1.168 33.092 1.00 92.56 89 GLY A O 1
ATOM 629 N N . ARG A 1 90 ? 1.962 3.412 33.042 1.00 94.12 90 ARG A N 1
ATOM 630 C CA . ARG A 1 90 ? 2.034 3.476 31.579 1.00 94.12 90 ARG A CA 1
ATOM 631 C C . ARG A 1 90 ? 3.327 2.821 31.098 1.00 94.12 90 ARG A C 1
ATOM 633 O O . ARG A 1 90 ? 4.375 2.978 31.722 1.00 94.12 90 ARG A O 1
ATOM 640 N N . MET A 1 91 ? 3.247 2.131 29.962 1.00 93.38 91 MET A N 1
ATOM 641 C CA . MET A 1 91 ? 4.435 1.682 29.240 1.00 93.38 91 MET A CA 1
ATOM 642 C C . MET A 1 91 ? 5.343 2.888 28.957 1.00 93.38 91 MET A C 1
ATOM 644 O O . MET A 1 91 ? 4.852 3.971 28.627 1.00 93.38 91 MET A O 1
ATOM 648 N N . GLY A 1 92 ? 6.655 2.700 29.111 1.00 94.88 92 GLY A N 1
ATOM 649 C CA . GLY A 1 92 ? 7.636 3.730 28.777 1.00 94.88 92 GLY A CA 1
ATOM 650 C C . GLY A 1 92 ? 7.572 4.124 27.294 1.00 94.88 92 GLY A C 1
ATOM 651 O O . GLY A 1 92 ? 7.028 3.374 26.477 1.00 94.88 92 GLY A O 1
ATOM 652 N N . PRO A 1 93 ? 8.113 5.296 26.922 1.00 95.56 93 PRO A N 1
ATOM 653 C CA . PRO A 1 93 ? 8.221 5.667 25.519 1.00 95.56 93 PRO A CA 1
ATOM 654 C C . PRO A 1 93 ? 9.091 4.649 24.758 1.00 95.56 93 PRO A C 1
ATOM 656 O O . PRO A 1 93 ? 9.993 4.050 25.353 1.00 95.56 93 PRO A O 1
ATOM 659 N N . PRO A 1 94 ? 8.857 4.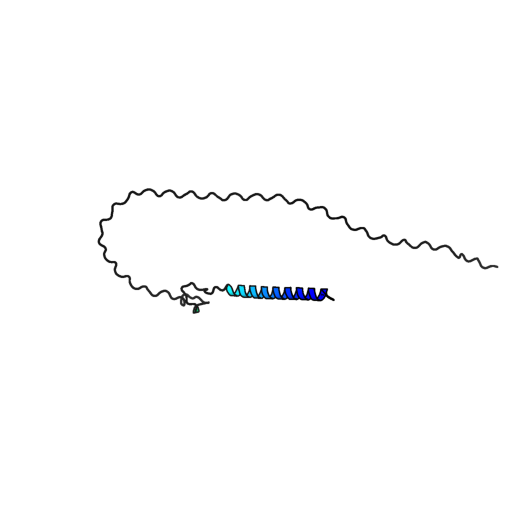457 23.448 1.00 94.00 94 PRO A N 1
ATOM 660 C CA . PRO A 1 94 ? 9.763 3.692 22.600 1.00 94.00 94 PRO A CA 1
ATOM 661 C C . PRO A 1 94 ? 11.202 4.215 22.700 1.00 94.00 94 PRO A C 1
ATOM 663 O O . PRO A 1 94 ? 11.427 5.413 22.887 1.00 94.00 94 PRO A O 1
ATOM 666 N N . GLY A 1 95 ? 12.177 3.317 22.548 1.00 95.00 95 GLY A N 1
ATOM 667 C CA . GLY A 1 95 ? 13.584 3.704 22.463 1.00 95.00 95 GLY A CA 1
ATOM 668 C C . GLY A 1 95 ? 13.853 4.624 21.267 1.00 95.00 95 GLY A C 1
ATOM 669 O O . GLY A 1 95 ? 13.115 4.618 20.281 1.00 95.00 95 GLY A O 1
ATOM 670 N N . VAL A 1 96 ? 14.926 5.413 21.350 1.00 94.12 96 VAL A N 1
ATOM 671 C CA . VAL A 1 96 ? 15.382 6.241 20.225 1.00 94.12 96 VAL A CA 1
ATOM 672 C C . VAL A 1 96 ? 15.783 5.358 19.042 1.00 94.12 96 VAL A C 1
ATOM 674 O O . VAL A 1 96 ? 16.346 4.278 19.225 1.00 94.12 96 VAL A O 1
ATOM 677 N N . ALA A 1 97 ? 15.492 5.817 17.824 1.00 92.94 97 ALA A N 1
ATOM 678 C CA . ALA A 1 97 ? 15.956 5.141 16.620 1.00 92.94 97 ALA A CA 1
ATOM 679 C C . ALA A 1 97 ? 17.492 5.056 16.621 1.00 92.94 97 ALA A C 1
ATOM 681 O O . ALA A 1 97 ? 18.176 5.976 17.075 1.00 92.94 97 ALA A O 1
ATOM 682 N N . GLY A 1 98 ? 18.029 3.949 16.104 1.00 94.25 98 GLY A N 1
ATOM 683 C CA . GLY A 1 98 ? 19.468 3.816 15.896 1.00 94.25 98 GLY A CA 1
ATOM 684 C C . GLY A 1 98 ? 19.996 4.899 14.951 1.00 94.25 98 GLY A C 1
ATOM 685 O O . GLY A 1 98 ? 19.273 5.386 14.080 1.00 94.25 98 GLY A O 1
ATOM 686 N N . GLY A 1 99 ? 21.264 5.278 15.124 1.00 95.88 99 GLY A N 1
ATOM 687 C CA . GLY A 1 99 ? 21.938 6.194 14.206 1.00 95.88 99 GLY A CA 1
ATOM 688 C C . GLY A 1 99 ? 22.024 5.627 12.787 1.00 95.88 99 GLY A C 1
ATOM 689 O O . GLY A 1 99 ? 21.951 4.414 12.576 1.00 95.88 99 GLY A O 1
ATOM 690 N N . GLN A 1 100 ? 22.196 6.511 11.804 1.00 94.44 100 GLN A N 1
ATOM 691 C CA . GLN A 1 100 ? 22.469 6.098 10.430 1.00 94.44 100 GLN A CA 1
ATOM 692 C C . GLN A 1 100 ? 23.767 5.275 10.380 1.00 94.44 100 GLN A C 1
ATOM 694 O O . GLN A 1 100 ? 24.741 5.595 11.063 1.00 94.44 100 GLN A O 1
ATOM 699 N N . GLY A 1 101 ? 23.782 4.215 9.567 1.00 94.19 101 GLY A N 1
ATOM 700 C CA . GLY A 1 101 ? 25.000 3.446 9.315 1.00 94.19 101 GLY A CA 1
ATOM 701 C C . GLY A 1 101 ? 26.101 4.299 8.664 1.00 94.19 101 GLY A C 1
ATOM 702 O O . GLY A 1 101 ? 25.807 5.346 8.080 1.00 94.19 101 GLY A O 1
ATOM 703 N N . PRO A 1 102 ? 27.372 3.869 8.741 1.00 94.88 102 PRO A N 1
ATOM 704 C CA . PRO A 1 102 ? 28.466 4.573 8.084 1.00 94.88 102 PRO A CA 1
ATOM 705 C C . PRO A 1 102 ? 28.279 4.588 6.553 1.00 94.88 102 PRO A C 1
ATOM 707 O O . PRO A 1 102 ? 27.644 3.682 6.003 1.00 94.88 102 PRO A O 1
ATOM 710 N N . PRO A 1 103 ? 28.845 5.583 5.844 1.00 94.50 103 PRO A N 1
ATOM 711 C CA . PRO A 1 103 ? 28.889 5.580 4.385 1.00 94.50 103 PRO A CA 1
ATOM 712 C C . PRO A 1 103 ? 29.537 4.301 3.837 1.00 94.50 103 PRO A C 1
ATOM 714 O O . PRO A 1 103 ? 30.462 3.754 4.439 1.00 94.50 103 PRO A O 1
ATOM 717 N N . GLY A 1 104 ? 29.072 3.844 2.673 1.00 94.56 104 GLY A N 1
ATOM 718 C CA . GLY A 1 104 ? 29.702 2.730 1.963 1.00 94.56 104 GLY A CA 1
ATOM 719 C C . GLY A 1 104 ? 31.143 3.049 1.548 1.00 94.56 104 GLY A C 1
ATOM 720 O O . GLY A 1 104 ? 31.524 4.211 1.407 1.00 94.56 104 GLY A O 1
ATOM 721 N N . SER A 1 105 ? 31.952 2.010 1.333 1.00 94.50 105 SER A N 1
ATOM 722 C CA . SER A 1 105 ? 33.312 2.155 0.807 1.00 94.50 105 SER A CA 1
ATOM 723 C C . SER A 1 105 ? 33.306 2.734 -0.611 1.00 94.50 105 SER A C 1
ATOM 725 O O . SER A 1 105 ? 32.395 2.462 -1.393 1.00 94.50 105 SER A O 1
ATOM 727 N N . ALA A 1 106 ? 34.353 3.482 -0.966 1.00 94.56 106 ALA A N 1
ATOM 728 C CA . ALA A 1 106 ? 34.557 3.931 -2.340 1.00 94.56 106 ALA A CA 1
ATOM 729 C C . ALA A 1 106 ? 34.608 2.736 -3.313 1.00 94.56 106 ALA A C 1
ATOM 731 O O . ALA A 1 106 ? 35.107 1.662 -2.969 1.00 94.56 106 ALA A O 1
ATOM 732 N N . GLY A 1 107 ? 34.088 2.929 -4.527 1.00 93.69 107 GLY A N 1
ATOM 733 C CA . GLY A 1 107 ? 34.192 1.935 -5.595 1.00 93.69 107 GLY A CA 1
ATOM 734 C C . GLY A 1 107 ? 35.643 1.719 -6.037 1.00 93.69 107 GLY A C 1
ATOM 735 O O . GLY A 1 107 ? 36.498 2.584 -5.847 1.00 93.69 107 GLY A O 1
ATOM 736 N N . ALA A 1 108 ? 35.921 0.564 -6.644 1.00 94.88 108 ALA A N 1
ATOM 737 C CA . ALA A 1 108 ? 37.228 0.292 -7.236 1.00 94.88 108 ALA A CA 1
ATOM 738 C C . ALA A 1 108 ? 37.518 1.250 -8.414 1.00 94.88 108 ALA A C 1
ATOM 740 O O . ALA A 1 108 ? 36.578 1.685 -9.088 1.00 94.88 108 ALA A O 1
ATOM 741 N N . PRO A 1 109 ? 38.797 1.566 -8.699 1.00 94.94 109 PRO A N 1
ATOM 742 C CA . PRO A 1 109 ? 39.171 2.297 -9.906 1.00 94.94 109 PRO A CA 1
ATOM 743 C C . PRO A 1 109 ? 38.644 1.611 -11.172 1.00 94.94 109 PRO A C 1
ATOM 745 O O . PRO A 1 109 ? 38.590 0.383 -11.249 1.00 94.94 109 PRO A O 1
ATOM 748 N N . GLY A 1 110 ? 38.279 2.410 -12.177 1.00 94.75 110 GLY A N 1
ATOM 749 C CA . GLY A 1 110 ? 37.894 1.886 -13.486 1.00 94.75 110 GLY A CA 1
ATOM 750 C C . GLY A 1 110 ? 39.052 1.155 -14.186 1.00 94.75 110 GLY A C 1
ATOM 751 O O . GLY A 1 110 ? 40.219 1.379 -13.849 1.00 94.75 110 GLY A O 1
ATOM 752 N N . PRO A 1 111 ? 38.757 0.288 -15.169 1.00 95.50 111 PRO A N 1
ATOM 753 C CA . PRO A 1 111 ? 39.790 -0.364 -15.966 1.00 95.50 111 PRO A CA 1
ATOM 754 C C . PRO A 1 111 ? 40.586 0.657 -16.807 1.00 95.50 111 PRO A C 1
ATOM 756 O O . PRO A 1 111 ? 40.073 1.741 -17.103 1.00 95.50 111 PRO A O 1
ATOM 759 N N . PRO A 1 112 ? 41.821 0.324 -17.233 1.00 95.00 112 PRO A N 1
ATOM 760 C CA . PRO A 1 112 ? 42.581 1.141 -18.176 1.00 95.00 112 PRO A CA 1
ATOM 761 C C . PRO A 1 112 ? 41.807 1.403 -19.474 1.00 95.00 112 PRO A C 1
ATOM 763 O O . PRO A 1 112 ? 41.052 0.551 -19.944 1.00 95.00 112 PRO A O 1
ATOM 766 N N . GLY A 1 113 ? 42.026 2.576 -20.074 1.00 95.06 113 GLY A N 1
ATOM 767 C CA . GLY A 1 113 ? 41.462 2.906 -21.382 1.00 95.06 113 GLY A CA 1
ATOM 768 C C . GLY A 1 113 ? 42.021 2.022 -22.510 1.00 95.06 113 GLY A C 1
ATOM 769 O O . GLY A 1 113 ? 43.092 1.429 -22.359 1.00 95.06 113 GLY A O 1
ATOM 770 N N . PRO A 1 114 ? 41.320 1.931 -23.653 1.00 95.31 114 PRO A N 1
ATOM 771 C CA . PRO A 1 114 ? 41.816 1.204 -24.817 1.00 95.31 114 PRO A CA 1
ATOM 772 C C . PRO A 1 114 ? 43.069 1.877 -25.417 1.00 95.31 114 PRO A C 1
ATOM 774 O O . PRO A 1 114 ? 43.264 3.083 -25.232 1.00 95.31 114 PRO A O 1
ATOM 777 N N . PRO A 1 115 ? 43.907 1.135 -26.168 1.00 94.38 115 PRO A N 1
ATOM 778 C CA . PRO A 1 115 ? 45.016 1.713 -26.924 1.00 94.38 115 PRO A CA 1
ATOM 779 C C . PRO A 1 115 ? 44.557 2.816 -27.887 1.00 94.38 115 PRO A C 1
ATOM 781 O O . PRO A 1 115 ? 43.456 2.758 -28.437 1.00 94.38 115 PRO A O 1
ATOM 784 N N . GLY A 1 116 ? 45.423 3.806 -28.118 1.00 94.38 116 GLY A N 1
ATOM 785 C CA . GLY A 1 116 ? 45.171 4.864 -29.097 1.00 94.38 116 GLY A CA 1
ATOM 786 C C . GLY A 1 116 ? 45.123 4.341 -30.542 1.00 94.38 116 GLY A C 1
ATOM 787 O O . GLY A 1 116 ? 45.647 3.260 -30.828 1.00 94.38 116 GLY A O 1
ATOM 788 N N . PRO A 1 117 ? 44.511 5.096 -31.471 1.00 94.56 117 PRO A N 1
ATOM 789 C CA . PRO A 1 117 ? 44.493 4.730 -32.882 1.00 94.56 117 PRO A CA 1
ATOM 790 C C . PRO A 1 117 ? 45.908 4.774 -33.495 1.00 94.56 117 PRO A C 1
ATOM 792 O O . PRO A 1 117 ? 46.766 5.516 -33.007 1.00 94.56 117 PRO A O 1
ATOM 795 N N . PRO A 1 118 ? 46.161 4.022 -34.583 1.00 93.50 118 PRO A N 1
ATOM 796 C CA . PRO A 1 118 ? 47.400 4.132 -35.349 1.00 93.50 118 PRO A CA 1
ATOM 797 C C . PRO A 1 118 ? 47.667 5.568 -35.821 1.00 93.50 118 PRO A C 1
ATOM 799 O O . PRO A 1 118 ? 46.738 6.319 -36.122 1.00 93.50 118 PRO A O 1
ATOM 802 N N . GLY A 1 119 ? 48.947 5.934 -35.919 1.00 92.81 119 GLY A N 1
ATOM 803 C CA . GLY A 1 119 ? 49.356 7.227 -36.465 1.00 92.81 119 GLY A CA 1
ATOM 804 C C . GLY A 1 119 ? 48.994 7.385 -37.951 1.00 92.81 119 GLY A C 1
ATOM 805 O O . GLY A 1 119 ? 48.803 6.387 -38.653 1.00 92.81 119 GLY A O 1
ATOM 806 N N . PRO A 1 120 ? 48.902 8.628 -38.451 1.00 93.56 120 PRO A N 1
ATOM 807 C CA . PRO A 1 120 ? 48.646 8.883 -39.863 1.00 93.56 120 PRO A CA 1
ATOM 808 C C . PRO A 1 120 ? 49.803 8.376 -40.751 1.00 93.56 120 PRO A C 1
ATOM 810 O O . PRO A 1 120 ? 50.946 8.306 -40.288 1.00 93.56 120 PRO A O 1
ATOM 813 N N . PRO A 1 121 ? 49.539 8.049 -42.032 1.00 91.75 121 PRO A N 1
ATOM 814 C CA . PRO A 1 121 ? 50.579 7.687 -42.994 1.00 91.75 121 PRO A CA 1
ATOM 815 C C . PRO A 1 121 ? 51.653 8.772 -43.137 1.00 91.75 121 PRO A C 1
ATOM 817 O O . PRO A 1 121 ? 51.367 9.965 -43.021 1.00 91.75 121 PRO A O 1
ATOM 820 N N . ALA A 1 122 ? 52.885 8.357 -43.441 1.00 86.69 122 ALA A N 1
ATOM 821 C CA . ALA A 1 122 ? 53.967 9.289 -43.738 1.00 86.69 122 ALA A CA 1
ATOM 822 C C . ALA A 1 122 ? 53.644 10.126 -44.995 1.00 86.69 122 ALA A C 1
ATOM 824 O O . ALA A 1 122 ? 53.035 9.605 -45.937 1.00 86.69 122 ALA A O 1
ATOM 825 N N . PRO A 1 123 ? 54.053 11.408 -45.040 1.00 88.38 123 PRO A N 1
ATOM 826 C CA . PRO A 1 123 ? 53.902 12.222 -46.238 1.00 88.38 123 PRO A CA 1
ATOM 827 C C . PRO A 1 123 ? 54.683 11.614 -47.419 1.00 88.38 123 PRO A C 1
ATOM 829 O O . PRO A 1 123 ? 55.707 10.956 -47.200 1.00 88.38 123 PRO A O 1
ATOM 832 N N . PRO A 1 124 ? 54.233 11.835 -48.670 1.00 87.00 124 PRO A N 1
ATOM 833 C CA . PRO A 1 124 ? 54.967 11.411 -49.857 1.00 87.00 124 PRO A CA 1
ATOM 834 C C . PRO A 1 124 ? 56.415 11.913 -49.836 1.00 87.00 124 PRO A C 1
ATOM 836 O O . PRO A 1 124 ? 56.680 13.055 -49.456 1.00 87.00 124 PRO A O 1
ATOM 839 N N . GLY A 1 125 ? 57.348 11.060 -50.260 1.00 80.69 125 GLY A N 1
ATOM 840 C CA . GLY A 1 125 ? 58.747 11.450 -50.414 1.00 80.69 125 GLY A CA 1
ATOM 841 C C . GLY A 1 125 ? 58.912 12.562 -51.461 1.00 80.69 125 GLY A C 1
ATOM 842 O O . GLY A 1 125 ? 58.089 12.674 -52.374 1.00 80.69 125 GLY A O 1
ATOM 843 N N . PRO A 1 126 ? 59.962 13.393 -51.353 1.00 81.75 126 PRO A N 1
ATOM 844 C CA . PRO A 1 126 ? 60.246 14.415 -52.352 1.00 81.75 126 PRO A CA 1
ATOM 845 C C . PRO A 1 126 ? 60.464 13.777 -53.736 1.00 81.75 126 PRO A C 1
ATOM 847 O O . PRO A 1 126 ? 61.037 12.686 -53.823 1.00 81.75 126 PRO A O 1
ATOM 850 N N . PRO A 1 127 ? 60.029 14.439 -54.825 1.00 78.19 127 PRO A N 1
ATOM 851 C CA . PRO A 1 127 ? 60.254 13.943 -56.176 1.00 78.19 127 PRO A CA 1
ATOM 852 C C . PRO A 1 127 ? 61.757 13.787 -56.435 1.00 78.19 127 PRO A C 1
ATOM 854 O O . PRO A 1 127 ? 62.546 14.699 -56.183 1.00 78.19 127 PRO A O 1
ATOM 857 N N . SER A 1 128 ? 62.158 12.616 -56.930 1.00 67.94 128 SER A N 1
ATOM 858 C CA . SER A 1 128 ? 63.542 12.352 -57.320 1.00 67.94 128 SER A CA 1
ATOM 859 C C . SER A 1 128 ? 63.936 13.270 -58.486 1.00 67.94 128 SER A C 1
ATOM 861 O O . SER A 1 128 ? 63.200 13.325 -59.474 1.00 67.94 128 SER A O 1
ATOM 863 N N . PRO A 1 129 ? 65.080 13.977 -58.431 1.00 72.12 129 PRO A N 1
ATOM 864 C CA . PRO A 1 129 ? 65.549 14.763 -59.561 1.00 72.12 129 PRO A CA 1
ATOM 865 C C . PRO A 1 129 ? 66.085 13.805 -60.629 1.00 72.12 129 PRO A C 1
ATOM 867 O O . PRO A 1 129 ? 67.240 13.388 -60.592 1.00 72.12 129 PRO A O 1
ATOM 870 N N . CYS A 1 130 ? 65.239 13.416 -61.576 1.00 55.53 130 CYS A N 1
ATOM 871 C CA . CYS A 1 130 ? 65.659 12.710 -62.779 1.00 55.53 130 CYS A CA 1
ATOM 872 C C . CYS A 1 130 ? 65.072 13.394 -64.011 1.00 55.53 130 CYS A C 1
ATOM 874 O O . CYS A 1 130 ? 63.915 13.804 -64.015 1.00 55.53 130 CYS A O 1
ATOM 876 N N . CYS A 1 131 ? 65.916 13.478 -65.043 1.00 54.28 131 CYS A N 1
ATOM 877 C CA . CYS A 1 131 ? 65.696 14.110 -66.345 1.00 54.28 131 CYS A CA 1
ATOM 878 C C . CYS A 1 131 ? 65.914 15.634 -66.388 1.00 54.28 131 CYS A C 1
ATOM 880 O O . CYS A 1 131 ? 65.082 16.382 -66.894 1.00 54.28 131 CYS A O 1
ATOM 882 N N . ALA A 1 132 ? 67.099 16.097 -65.966 1.00 55.62 132 ALA A N 1
ATOM 883 C CA . ALA A 1 132 ? 67.678 17.270 -66.620 1.00 55.62 132 ALA A CA 1
ATOM 884 C C . ALA A 1 132 ? 68.007 16.870 -68.069 1.00 55.62 132 ALA A C 1
ATOM 886 O O . ALA A 1 132 ? 68.923 16.092 -68.331 1.00 55.62 132 ALA A O 1
ATOM 887 N N . VAL A 1 133 ? 67.162 17.334 -68.982 1.00 60.91 133 VAL A N 1
ATOM 888 C CA . VAL A 1 133 ? 67.269 17.178 -70.433 1.00 60.91 133 VAL A CA 1
ATOM 889 C C . VAL A 1 133 ? 68.643 17.701 -70.891 1.00 60.91 133 VAL A C 1
ATOM 891 O O . VAL A 1 133 ? 68.986 18.830 -70.533 1.00 60.91 133 VAL A O 1
ATOM 894 N N . PRO A 1 134 ? 69.453 16.938 -71.650 1.00 65.75 134 PRO A N 1
ATOM 895 C CA . PRO A 1 134 ? 70.682 17.482 -72.218 1.00 65.75 134 PRO A CA 1
ATOM 896 C C . PRO A 1 134 ? 70.342 18.614 -73.209 1.00 65.75 134 PRO A C 1
ATOM 898 O O . PRO A 1 134 ? 69.368 18.494 -73.958 1.00 65.75 134 PRO A O 1
ATOM 901 N N . PRO A 1 135 ? 71.100 19.725 -73.220 1.00 70.31 135 PRO A N 1
ATOM 902 C CA . PRO A 1 135 ? 70.807 20.866 -74.084 1.00 70.31 135 PRO A CA 1
ATOM 903 C C . PRO A 1 135 ? 70.945 20.498 -75.575 1.00 70.31 135 PRO A C 1
ATOM 905 O O . PRO A 1 135 ? 71.815 19.697 -75.926 1.00 70.31 135 PRO A O 1
ATOM 908 N N . PRO A 1 136 ? 70.119 21.079 -76.470 1.00 58.16 136 PRO A N 1
ATOM 909 C CA . PRO A 1 136 ? 70.194 20.807 -77.899 1.00 58.16 136 PRO A CA 1
ATOM 910 C C . PRO A 1 136 ? 71.480 21.400 -78.488 1.00 58.16 136 PRO A C 1
ATOM 912 O O . PRO A 1 136 ? 71.817 22.562 -78.245 1.00 58.16 136 PRO A O 1
ATOM 915 N N . GLY A 1 137 ? 72.195 20.570 -79.2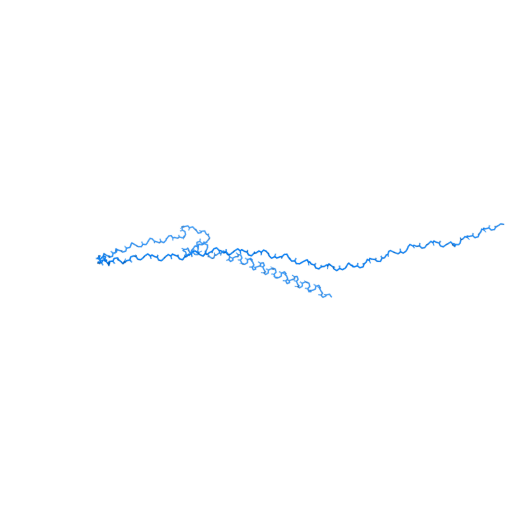48 1.00 63.22 137 GLY A N 1
ATOM 916 C CA . GLY A 1 137 ? 73.453 20.919 -79.895 1.00 63.22 137 GLY A CA 1
ATOM 917 C C . GLY A 1 137 ? 73.323 22.018 -80.949 1.00 63.22 137 GLY A C 1
ATOM 918 O O . GLY A 1 137 ? 72.291 22.165 -81.608 1.00 63.22 137 GLY A O 1
ATOM 919 N N . LYS A 1 138 ? 74.415 22.761 -81.100 1.00 45.16 138 LYS A N 1
ATOM 920 C CA . LYS A 1 138 ? 74.780 23.588 -82.249 1.00 45.16 138 LYS A CA 1
ATOM 921 C C . LYS A 1 138 ? 76.298 23.622 -82.336 1.00 45.16 138 LYS A C 1
ATOM 923 O O . LYS A 1 138 ? 76.923 23.676 -81.252 1.00 45.16 138 LYS A O 1
#